Protein AF-A0A0G0QMX6-F1 (afdb_monomer_lite)

Organism: NCBI:txid1618551

Sequence (64 aa):
MALPKFLQPYLASYNLSNLDQNNDKKLIITEVLNKGDDVALHWLLKTYSSKDIKDVLRFPTRGM

pLDDT: mean 87.64, std 7.46, range [59.47, 94.25]

Foldseek 3Di:
DQDDPVCCVLVVVDDSRPDDCPVCVLVLLLSCVVPNDPVSVVVNCVSDPPVSSVVSVVPPDPDD

Structure (mmCIF, N/CA/C/O backbone):
data_AF-A0A0G0QMX6-F1
#
_entry.id   AF-A0A0G0QMX6-F1
#
loop_
_atom_site.group_PDB
_atom_site.id
_atom_site.type_symbol
_atom_site.label_atom_id
_atom_site.label_alt_id
_atom_site.label_comp_id
_atom_site.label_asym_id
_atom_site.label_entity_id
_atom_site.label_seq_id
_atom_site.pdbx_PDB_ins_code
_atom_site.Cartn_x
_atom_site.Cartn_y
_atom_site.Cartn_z
_atom_site.occupancy
_atom_site.B_iso_or_equiv
_atom_site.auth_seq_id
_atom_site.auth_comp_id
_atom_site.auth_asym_id
_atom_site.auth_atom_id
_atom_site.pdbx_PDB_model_num
ATOM 1 N N . MET A 1 1 ? -6.111 -7.154 10.561 1.00 60.69 1 MET A N 1
ATOM 2 C CA . MET A 1 1 ? -5.917 -8.397 9.765 1.00 60.69 1 MET A CA 1
ATOM 3 C C . MET A 1 1 ? -4.458 -8.441 9.357 1.00 60.69 1 MET A C 1
ATOM 5 O O . MET A 1 1 ? -3.927 -7.387 9.036 1.00 60.69 1 MET A O 1
ATOM 9 N N . ALA A 1 2 ? -3.812 -9.607 9.412 1.00 72.00 2 ALA A N 1
ATOM 10 C CA . ALA A 1 2 ? -2.411 -9.727 9.012 1.00 72.00 2 ALA A CA 1
ATOM 11 C C . ALA A 1 2 ? -2.266 -9.555 7.493 1.00 72.00 2 ALA A C 1
ATOM 13 O O . ALA A 1 2 ? -3.085 -10.077 6.730 1.00 72.00 2 ALA A O 1
ATOM 14 N N . LEU A 1 3 ? -1.228 -8.837 7.063 1.00 84.75 3 LEU A N 1
ATOM 15 C CA . LEU A 1 3 ? -0.934 -8.651 5.646 1.00 84.75 3 LEU A CA 1
ATOM 16 C C . LEU A 1 3 ? -0.476 -9.965 4.993 1.00 84.75 3 LEU A C 1
ATOM 18 O O . LEU A 1 3 ? 0.236 -10.761 5.615 1.00 84.75 3 LEU A O 1
ATOM 22 N N . PRO A 1 4 ? -0.838 -10.197 3.721 1.00 88.56 4 PRO A N 1
ATOM 23 C CA . PRO A 1 4 ? -0.325 -11.327 2.967 1.00 88.56 4 PRO A CA 1
ATOM 24 C C . PRO A 1 4 ? 1.204 -11.322 2.886 1.00 88.56 4 PRO A C 1
ATOM 26 O O . PRO A 1 4 ? 1.819 -10.320 2.528 1.00 88.56 4 PRO A O 1
ATOM 29 N N . LYS A 1 5 ? 1.822 -12.486 3.115 1.00 88.75 5 LYS A N 1
ATOM 30 C CA . LYS A 1 5 ? 3.287 -12.644 3.068 1.00 88.75 5 LYS A CA 1
ATOM 31 C C . LYS A 1 5 ? 3.903 -12.291 1.711 1.00 88.75 5 LYS A C 1
ATOM 33 O O . LYS A 1 5 ? 5.057 -11.885 1.666 1.00 88.75 5 LYS A O 1
ATOM 38 N N . PHE A 1 6 ? 3.151 -12.421 0.617 1.00 90.06 6 PHE A N 1
ATOM 39 C CA . PHE A 1 6 ? 3.646 -12.078 -0.720 1.00 90.06 6 PHE A CA 1
ATOM 40 C C . PHE A 1 6 ? 3.890 -10.571 -0.898 1.00 90.06 6 PHE A C 1
ATOM 42 O O . PHE A 1 6 ? 4.568 -10.190 -1.843 1.00 90.06 6 PHE A O 1
ATOM 49 N N . LEU A 1 7 ? 3.381 -9.718 0.003 1.00 90.38 7 LEU A N 1
ATOM 50 C CA . LEU A 1 7 ? 3.652 -8.280 -0.028 1.00 90.38 7 LEU A CA 1
ATOM 51 C C . LEU A 1 7 ? 5.002 -7.901 0.591 1.00 90.38 7 LEU A C 1
ATOM 53 O O . LEU A 1 7 ? 5.443 -6.763 0.446 1.00 90.38 7 LEU A O 1
ATOM 57 N N . GLN A 1 8 ? 5.669 -8.842 1.268 1.00 90.94 8 GLN A N 1
ATOM 58 C CA . GLN A 1 8 ? 6.962 -8.628 1.916 1.00 90.94 8 GLN A CA 1
ATOM 59 C C . GLN A 1 8 ? 8.034 -8.024 0.993 1.00 90.94 8 GLN A C 1
ATOM 61 O O . GLN A 1 8 ? 8.729 -7.132 1.467 1.00 90.94 8 GLN A O 1
ATOM 66 N N . PRO A 1 9 ? 8.207 -8.438 -0.282 1.00 90.69 9 PRO A N 1
ATOM 67 C CA . PRO A 1 9 ? 9.169 -7.796 -1.180 1.00 90.69 9 PRO A CA 1
ATOM 68 C C . PRO A 1 9 ? 8.879 -6.310 -1.432 1.00 90.69 9 PRO A C 1
ATOM 70 O O . PRO A 1 9 ? 9.815 -5.520 -1.502 1.00 90.69 9 PRO A O 1
ATOM 73 N N . TYR A 1 10 ? 7.609 -5.906 -1.523 1.00 89.62 10 TYR A N 1
ATOM 74 C CA . TYR A 1 10 ? 7.239 -4.502 -1.765 1.00 89.62 10 TYR A CA 1
ATOM 75 C C . TYR A 1 10 ? 7.289 -3.664 -0.481 1.00 89.62 10 TYR A C 1
ATOM 77 O O . TYR A 1 10 ? 7.507 -2.460 -0.536 1.00 89.62 10 TYR A O 1
ATOM 85 N N . LEU A 1 11 ? 7.133 -4.318 0.673 1.00 89.25 11 LEU A N 1
ATOM 86 C CA . LEU A 1 11 ? 7.213 -3.743 2.015 1.00 89.25 11 LEU A CA 1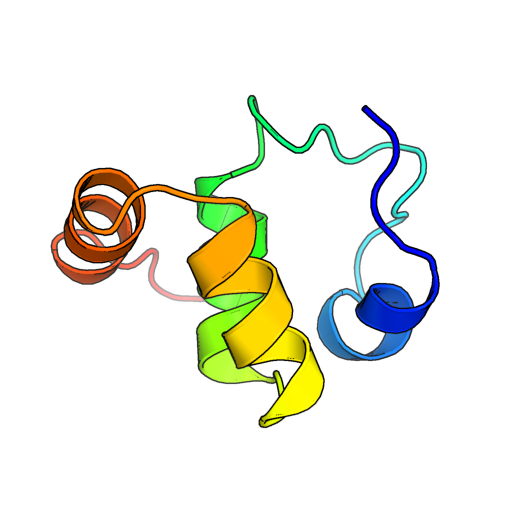
ATOM 87 C C . LEU A 1 11 ? 8.485 -4.214 2.742 1.00 89.25 11 LEU A C 1
ATOM 89 O O . LEU A 1 11 ? 8.456 -4.458 3.944 1.00 89.25 11 LEU A O 1
ATOM 93 N N . ALA A 1 12 ? 9.606 -4.375 2.028 1.00 83.31 12 ALA A N 1
ATOM 94 C CA . ALA A 1 12 ? 10.815 -5.017 2.563 1.00 83.31 12 ALA A CA 1
ATOM 95 C C . ALA A 1 12 ? 11.416 -4.288 3.777 1.00 83.31 12 ALA A C 1
ATOM 97 O O . ALA A 1 12 ? 11.989 -4.924 4.659 1.00 83.31 12 ALA A O 1
ATOM 98 N N . SER A 1 13 ? 11.236 -2.968 3.847 1.00 83.88 13 SER A N 1
ATOM 99 C CA . SER A 1 13 ? 11.660 -2.137 4.980 1.00 83.88 13 SER A CA 1
ATOM 100 C C . SER A 1 13 ? 10.765 -2.282 6.218 1.00 83.88 13 SER A C 1
ATOM 102 O O . SER A 1 13 ? 11.091 -1.740 7.272 1.00 83.88 13 SER A O 1
ATOM 104 N N . TYR A 1 14 ? 9.640 -2.997 6.110 1.00 86.44 14 TYR A N 1
ATOM 105 C CA . TYR A 1 14 ? 8.629 -3.120 7.154 1.00 86.44 14 TYR A CA 1
ATOM 106 C C . TYR A 1 14 ? 8.387 -4.580 7.547 1.00 86.44 14 TYR A C 1
ATOM 108 O O . TYR A 1 14 ? 8.427 -5.509 6.738 1.00 86.44 14 TYR A O 1
ATOM 116 N N . ASN A 1 15 ? 8.074 -4.787 8.826 1.00 85.69 15 ASN A N 1
ATOM 117 C CA . ASN A 1 15 ? 7.607 -6.080 9.304 1.00 85.69 15 ASN A CA 1
ATOM 118 C C . ASN A 1 15 ? 6.089 -6.171 9.108 1.00 85.69 15 ASN A C 1
ATOM 120 O O . ASN A 1 15 ? 5.336 -5.489 9.805 1.00 85.69 15 ASN A O 1
ATOM 124 N N . LEU A 1 16 ? 5.638 -7.045 8.203 1.00 86.94 16 LEU A N 1
ATOM 125 C CA . LEU A 1 16 ? 4.213 -7.264 7.918 1.00 86.94 16 LEU A CA 1
ATOM 126 C C . LEU A 1 16 ? 3.391 -7.664 9.150 1.00 86.94 16 LEU A C 1
ATOM 128 O O . LEU A 1 16 ? 2.184 -7.449 9.169 1.00 86.94 16 LEU A O 1
ATOM 132 N N . SER A 1 17 ? 4.030 -8.243 10.170 1.00 85.00 17 SER A N 1
ATOM 133 C CA . SER A 1 17 ? 3.358 -8.646 11.412 1.00 85.00 17 SER A CA 1
ATOM 134 C C . SER A 1 17 ? 2.979 -7.451 12.290 1.00 85.00 17 SER A C 1
ATOM 136 O O . SER A 1 17 ? 2.065 -7.562 13.101 1.00 85.00 17 SER A O 1
ATOM 138 N N . ASN A 1 18 ? 3.682 -6.327 12.128 1.00 86.25 18 ASN A N 1
ATOM 139 C CA . ASN A 1 18 ? 3.457 -5.096 12.886 1.00 86.25 18 ASN A CA 1
ATOM 140 C C . ASN A 1 18 ? 2.610 -4.074 12.119 1.00 86.25 18 ASN A C 1
ATOM 142 O O . ASN A 1 18 ? 2.176 -3.094 12.713 1.00 86.25 18 ASN A O 1
ATOM 146 N N . LEU A 1 19 ? 2.403 -4.286 10.818 1.00 87.62 19 LEU A N 1
ATOM 147 C CA . LEU A 1 19 ? 1.567 -3.431 9.988 1.00 87.62 19 LEU A CA 1
ATOM 148 C C . LEU A 1 19 ? 0.106 -3.860 10.105 1.00 87.62 19 LEU A C 1
ATOM 150 O O . LEU A 1 19 ? -0.238 -5.022 9.866 1.00 87.62 1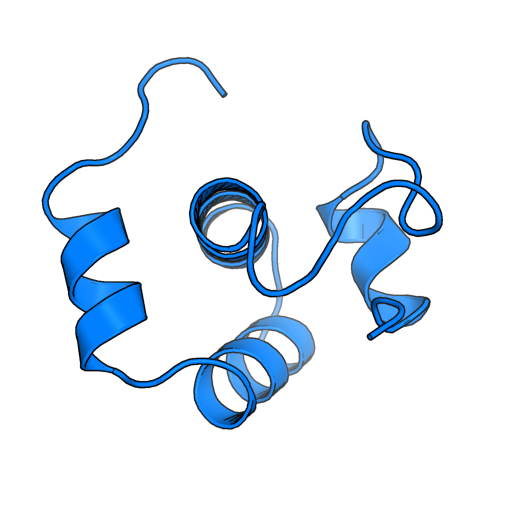9 LEU A O 1
ATOM 154 N N . ASP A 1 20 ? -0.764 -2.904 10.405 1.00 88.12 20 ASP A N 1
ATOM 155 C CA . ASP A 1 20 ? -2.199 -3.121 10.350 1.00 88.12 20 ASP A CA 1
ATOM 156 C C . ASP A 1 20 ? -2.774 -2.578 9.041 1.00 88.12 20 ASP A C 1
ATOM 158 O O . ASP A 1 20 ? -2.628 -1.412 8.683 1.00 88.12 20 ASP A O 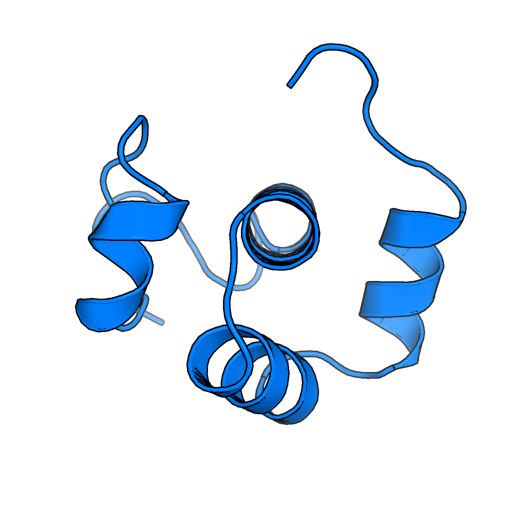1
ATOM 162 N N . GLN A 1 21 ? -3.502 -3.441 8.338 1.00 85.50 21 GLN A N 1
ATOM 163 C CA . GLN A 1 21 ? -4.094 -3.130 7.041 1.00 85.50 21 GLN A CA 1
ATOM 164 C C . GLN A 1 21 ? -4.987 -1.874 7.048 1.00 85.50 21 GLN A C 1
ATOM 166 O O . GLN A 1 21 ? -5.095 -1.218 6.013 1.00 85.50 21 GLN A O 1
ATOM 171 N N . ASN A 1 22 ? -5.631 -1.527 8.168 1.00 85.94 22 ASN A N 1
ATOM 172 C CA . ASN A 1 22 ? -6.509 -0.359 8.254 1.00 85.94 22 ASN A CA 1
ATOM 173 C C . ASN A 1 22 ? -5.778 0.884 8.766 1.00 85.94 22 ASN A C 1
ATOM 175 O O . ASN A 1 22 ? -5.942 1.956 8.176 1.00 85.94 22 ASN A O 1
ATOM 179 N N . ASN A 1 23 ? -4.983 0.753 9.832 1.00 87.44 23 ASN A N 1
ATOM 180 C CA . ASN A 1 23 ? -4.238 1.882 10.398 1.00 87.44 23 ASN A CA 1
ATOM 181 C C . ASN A 1 23 ? -3.137 2.357 9.445 1.00 87.44 23 ASN A C 1
ATOM 183 O O . ASN A 1 23 ? -3.024 3.553 9.176 1.00 87.44 23 ASN A O 1
ATOM 187 N N . ASP A 1 24 ? -2.406 1.421 8.842 1.00 90.06 24 ASP A N 1
ATOM 188 C CA . ASP A 1 24 ? -1.275 1.702 7.957 1.00 90.06 24 ASP A CA 1
ATOM 189 C C . ASP A 1 24 ? -1.671 1.700 6.477 1.00 90.06 24 ASP A C 1
ATOM 191 O O . ASP A 1 24 ? -0.816 1.662 5.589 1.00 90.06 24 ASP A O 1
ATOM 195 N N . LYS A 1 25 ? -2.977 1.788 6.176 1.00 90.62 25 LYS A N 1
ATOM 196 C CA . LYS A 1 25 ? -3.500 1.714 4.802 1.00 90.62 25 LYS A CA 1
ATOM 197 C C . LYS A 1 25 ? -2.805 2.673 3.841 1.00 90.62 25 LYS A C 1
ATOM 199 O O . LYS A 1 25 ? -2.543 2.313 2.702 1.00 90.62 25 LYS A O 1
ATOM 204 N N . LYS A 1 26 ? -2.479 3.890 4.291 1.00 90.81 26 LYS A N 1
ATOM 205 C CA . LYS A 1 26 ? -1.830 4.904 3.446 1.00 90.81 26 LYS A CA 1
ATOM 206 C C . LYS A 1 26 ? -0.429 4.468 3.028 1.00 90.81 26 LYS A C 1
ATOM 208 O O . LYS A 1 26 ? -0.070 4.628 1.865 1.00 90.81 26 LYS A O 1
ATOM 213 N N . LEU A 1 27 ? 0.326 3.899 3.965 1.00 90.31 27 LEU A N 1
ATOM 214 C CA . LEU A 1 27 ? 1.674 3.392 3.732 1.00 90.31 27 LEU A CA 1
ATOM 215 C C . LEU A 1 27 ? 1.625 2.191 2.791 1.00 90.31 27 LEU A C 1
ATOM 217 O O . LEU A 1 27 ? 2.283 2.200 1.757 1.00 90.31 27 LEU A O 1
ATOM 221 N N . ILE A 1 28 ? 0.767 1.216 3.098 1.00 91.31 28 ILE A N 1
ATOM 222 C CA . ILE A 1 28 ? 0.601 -0.002 2.296 1.00 91.31 28 ILE A CA 1
ATOM 223 C C . ILE A 1 28 ? 0.198 0.350 0.862 1.00 91.3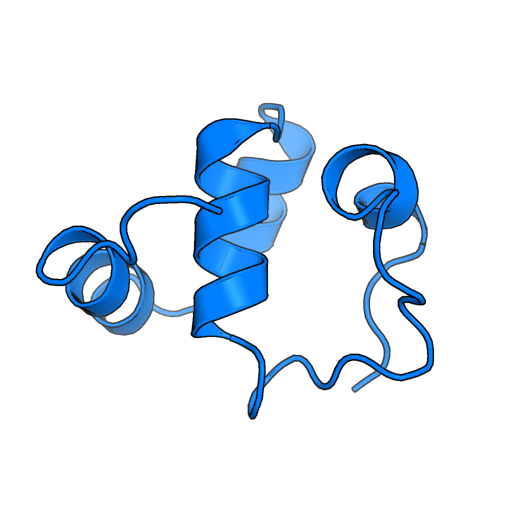1 28 ILE A C 1
ATOM 225 O O . ILE A 1 28 ? 0.801 -0.147 -0.084 1.00 91.31 28 ILE A O 1
ATOM 229 N N . ILE A 1 29 ? -0.789 1.237 0.692 1.00 92.12 29 ILE A N 1
ATOM 230 C CA . ILE A 1 29 ? -1.238 1.673 -0.632 1.00 92.12 29 ILE A CA 1
ATOM 231 C C . ILE A 1 29 ? -0.101 2.367 -1.384 1.00 92.12 29 ILE A C 1
ATOM 233 O O . ILE A 1 29 ? 0.114 2.071 -2.553 1.00 92.12 29 ILE A O 1
ATOM 237 N N . THR A 1 30 ? 0.642 3.259 -0.726 1.00 91.44 30 THR A N 1
ATOM 238 C CA . THR A 1 30 ? 1.745 3.996 -1.364 1.00 91.44 30 THR A CA 1
ATOM 239 C C . THR A 1 30 ? 2.854 3.054 -1.828 1.00 91.44 30 THR A C 1
ATOM 241 O O . THR A 1 30 ? 3.264 3.110 -2.984 1.00 91.44 30 THR A O 1
ATOM 244 N N . GLU A 1 31 ? 3.299 2.147 -0.961 1.00 91.25 31 GLU A N 1
ATOM 245 C CA . GLU A 1 31 ? 4.379 1.206 -1.267 1.00 91.25 31 GLU A CA 1
ATOM 246 C C . GLU A 1 31 ? 3.988 0.222 -2.370 1.00 91.25 31 GLU A C 1
ATOM 248 O O . GLU A 1 31 ? 4.762 -0.005 -3.299 1.00 91.25 31 GLU A O 1
ATOM 253 N N . VAL A 1 32 ? 2.765 -0.311 -2.326 1.00 92.06 32 VAL A N 1
ATOM 254 C CA . VAL A 1 32 ? 2.273 -1.220 -3.368 1.00 92.06 32 VAL A CA 1
ATOM 255 C C . VAL A 1 32 ? 2.068 -0.491 -4.698 1.00 92.06 32 VAL A C 1
ATOM 257 O O . VAL A 1 32 ? 2.370 -1.061 -5.738 1.00 92.06 32 VAL A O 1
ATOM 260 N N . LEU A 1 33 ? 1.615 0.766 -4.703 1.00 90.94 33 LEU A N 1
ATOM 261 C CA . LEU A 1 33 ? 1.509 1.543 -5.944 1.00 90.94 33 LEU A CA 1
ATOM 262 C C . LEU A 1 33 ? 2.879 1.910 -6.534 1.00 90.94 33 LEU A C 1
ATOM 264 O O . LEU A 1 33 ? 3.003 1.990 -7.753 1.00 90.94 33 LEU A O 1
ATOM 268 N N . ASN A 1 34 ? 3.893 2.137 -5.694 1.00 89.75 34 ASN A N 1
ATOM 269 C CA . ASN A 1 34 ? 5.232 2.525 -6.143 1.00 89.75 34 ASN A CA 1
ATOM 270 C C . ASN A 1 34 ? 6.096 1.332 -6.579 1.00 89.75 34 ASN A C 1
ATOM 272 O O . ASN A 1 34 ? 6.886 1.460 -7.513 1.00 89.75 34 ASN A O 1
ATOM 276 N N . LYS A 1 35 ? 6.003 0.202 -5.867 1.00 90.56 35 LYS A N 1
ATOM 277 C CA . LYS A 1 35 ? 6.923 -0.947 -5.993 1.00 90.56 35 LYS A CA 1
ATOM 278 C C . LYS A 1 35 ? 6.227 -2.242 -6.418 1.00 90.56 35 LYS A C 1
ATOM 280 O O . LYS A 1 35 ? 6.914 -3.202 -6.758 1.00 90.56 35 LYS A O 1
ATOM 285 N N . GLY A 1 36 ? 4.899 -2.301 -6.330 1.00 89.94 36 GLY A N 1
ATOM 286 C CA . GLY A 1 36 ? 4.110 -3.499 -6.604 1.00 89.94 36 GLY A CA 1
ATOM 287 C C . GLY A 1 36 ? 4.019 -3.849 -8.086 1.00 89.94 36 GLY A C 1
ATOM 288 O O . GLY A 1 36 ? 4.192 -3.006 -8.962 1.00 89.94 36 GLY A O 1
ATOM 289 N N . ASP A 1 37 ? 3.715 -5.116 -8.348 1.00 93.69 37 ASP A N 1
ATOM 290 C CA . ASP A 1 37 ? 3.402 -5.657 -9.671 1.00 93.69 37 ASP A CA 1
ATOM 291 C C . ASP A 1 37 ? 1.882 -5.814 -9.868 1.00 93.69 37 ASP A C 1
ATOM 293 O O . ASP A 1 37 ? 1.083 -5.471 -8.991 1.00 93.69 37 ASP A O 1
ATOM 297 N N . ASP A 1 38 ? 1.460 -6.367 -11.009 1.00 93.19 38 ASP A N 1
ATOM 298 C CA . ASP A 1 38 ? 0.048 -6.635 -11.309 1.00 93.19 38 ASP A CA 1
ATOM 299 C C . ASP A 1 38 ? -0.662 -7.450 -10.216 1.00 93.19 38 ASP A C 1
ATOM 301 O O . ASP A 1 38 ? -1.833 -7.206 -9.917 1.00 93.19 38 ASP A O 1
ATOM 305 N N . VAL A 1 39 ? 0.034 -8.398 -9.578 1.00 93.12 39 VAL A N 1
ATOM 306 C CA . VAL A 1 39 ? -0.540 -9.230 -8.511 1.00 93.12 39 VAL A CA 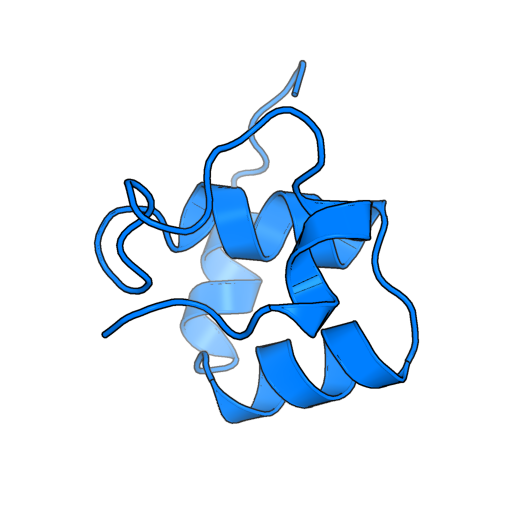1
ATOM 307 C C . VAL A 1 39 ? -0.803 -8.385 -7.267 1.00 93.12 39 VAL A C 1
ATOM 309 O O . VAL A 1 39 ? -1.896 -8.450 -6.687 1.00 93.12 39 VAL A O 1
ATOM 312 N N . ALA A 1 40 ? 0.168 -7.565 -6.870 1.00 93.38 40 ALA A N 1
ATOM 313 C CA . ALA A 1 40 ? 0.047 -6.669 -5.730 1.00 93.38 40 ALA A CA 1
ATOM 314 C C . ALA A 1 40 ? -1.007 -5.576 -5.970 1.00 93.38 40 ALA A C 1
ATOM 316 O O . ALA A 1 40 ? -1.820 -5.302 -5.082 1.00 93.38 40 ALA A O 1
ATOM 317 N N . LEU A 1 41 ? -1.065 -5.016 -7.182 1.00 92.56 41 LEU A N 1
ATOM 318 C CA . LEU A 1 41 ? -2.087 -4.049 -7.589 1.00 92.56 41 LEU A CA 1
ATOM 319 C C . LEU A 1 41 ? -3.489 -4.663 -7.561 1.00 92.56 41 LEU A C 1
ATOM 321 O O . LEU A 1 41 ? -4.421 -4.058 -7.025 1.00 92.56 41 LEU A O 1
ATOM 325 N N . HIS A 1 42 ? -3.651 -5.885 -8.072 1.00 94.25 42 HIS A N 1
ATOM 326 C 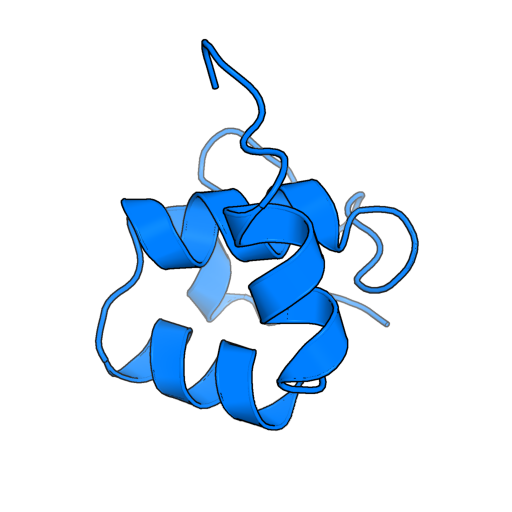CA . HIS A 1 42 ? -4.937 -6.584 -8.042 1.00 94.25 42 HIS A CA 1
ATOM 327 C C . HIS A 1 42 ? -5.398 -6.874 -6.614 1.00 94.25 42 HIS A C 1
ATOM 329 O O . HIS A 1 42 ? -6.582 -6.735 -6.294 1.00 94.25 42 HIS A O 1
ATOM 335 N N . TRP A 1 43 ? -4.469 -7.239 -5.727 1.00 94.06 43 TRP A N 1
ATOM 336 C CA . TRP A 1 43 ? -4.766 -7.380 -4.304 1.00 94.06 43 TRP A CA 1
ATOM 337 C C . TRP A 1 43 ? -5.180 -6.048 -3.674 1.00 94.06 43 TRP A C 1
ATOM 339 O O . TRP A 1 43 ? -6.187 -5.998 -2.965 1.00 94.06 43 TRP A O 1
ATOM 349 N N . LEU A 1 44 ? -4.456 -4.967 -3.962 1.00 93.44 44 LEU A N 1
ATOM 350 C CA . LEU A 1 44 ? -4.732 -3.630 -3.438 1.00 93.44 44 LEU A CA 1
ATOM 351 C C . LEU A 1 44 ? -6.128 -3.143 -3.841 1.00 93.44 44 LEU A C 1
ATOM 353 O O . LEU A 1 44 ? -6.873 -2.666 -2.986 1.00 93.44 44 LEU A O 1
ATOM 357 N N . LEU A 1 45 ? -6.516 -3.342 -5.103 1.00 92.56 45 LEU A N 1
ATOM 358 C CA . LEU A 1 45 ? -7.841 -2.982 -5.624 1.00 92.56 45 LEU A CA 1
ATOM 359 C C . LEU A 1 45 ? -8.978 -3.829 -5.033 1.00 92.56 45 LEU A C 1
ATOM 361 O O . LEU A 1 45 ? -10.104 -3.350 -4.928 1.00 92.56 45 LEU A O 1
ATOM 365 N N . LYS A 1 46 ? -8.702 -5.080 -4.643 1.00 93.25 46 LYS A N 1
ATOM 366 C CA . LYS A 1 46 ? -9.666 -5.931 -3.921 1.00 93.25 46 LYS A CA 1
ATOM 367 C C . LYS A 1 46 ? -9.780 -5.583 -2.442 1.00 93.25 46 LYS A C 1
ATOM 369 O O . LYS A 1 46 ? -10.817 -5.831 -1.836 1.00 93.25 46 LYS A O 1
ATOM 374 N N . THR A 1 47 ? -8.701 -5.070 -1.863 1.00 92.50 47 THR A N 1
ATOM 375 C CA . THR A 1 47 ? -8.575 -4.865 -0.419 1.00 92.50 47 THR A CA 1
ATOM 376 C C . THR A 1 47 ? -9.069 -3.489 0.003 1.00 92.50 47 THR A C 1
ATOM 378 O O . THR A 1 47 ? -9.746 -3.359 1.022 1.00 92.50 47 THR A O 1
ATOM 381 N N . TYR A 1 48 ? -8.753 -2.465 -0.786 1.00 92.81 48 TYR A N 1
ATOM 382 C CA . TYR A 1 48 ? -9.105 -1.082 -0.508 1.00 92.81 48 TYR A CA 1
ATOM 383 C C . TYR A 1 48 ? -10.105 -0.566 -1.531 1.00 92.81 48 TYR A C 1
ATOM 385 O O . TYR A 1 48 ? -10.024 -0.854 -2.724 1.00 92.81 48 TYR A O 1
ATOM 393 N N . SER A 1 49 ? -11.043 0.257 -1.069 1.00 93.06 49 SER A N 1
ATOM 394 C CA . SER A 1 49 ? -11.986 0.903 -1.974 1.00 93.06 49 SER A CA 1
ATOM 395 C C . SER A 1 49 ? -11.261 1.907 -2.866 1.00 93.06 49 SER A C 1
ATOM 397 O O . SER A 1 49 ? -10.328 2.590 -2.439 1.00 93.06 49 SER A O 1
ATOM 399 N N . SER A 1 50 ? -11.762 2.111 -4.086 1.00 91.25 50 SER A N 1
ATOM 400 C CA . SER A 1 50 ? -11.196 3.107 -5.007 1.00 91.25 50 SER A CA 1
ATOM 401 C C . SER A 1 50 ? -11.156 4.520 -4.410 1.00 91.25 50 SER A C 1
ATOM 403 O O . SER A 1 50 ? -10.333 5.334 -4.819 1.00 91.25 50 SER A O 1
ATOM 405 N N . LYS A 1 51 ? -12.035 4.826 -3.444 1.00 91.62 51 LYS A N 1
ATOM 406 C CA . LYS A 1 51 ? -12.025 6.092 -2.700 1.00 91.62 51 LYS A CA 1
ATOM 407 C C . LYS A 1 51 ? -10.787 6.230 -1.809 1.00 91.62 51 LYS A C 1
ATOM 409 O O . LYS A 1 51 ? -10.171 7.287 -1.843 1.00 91.62 51 LYS A O 1
ATOM 414 N N . ASP A 1 52 ? -10.410 5.186 -1.069 1.00 91.12 52 ASP A N 1
ATOM 415 C CA . ASP A 1 52 ? -9.212 5.191 -0.216 1.00 91.12 52 ASP A CA 1
ATOM 416 C C . ASP A 1 52 ? -7.942 5.348 -1.052 1.00 91.12 52 ASP A C 1
ATOM 418 O O . ASP A 1 52 ? -7.080 6.161 -0.736 1.00 91.12 52 ASP A O 1
ATOM 422 N N . ILE A 1 53 ? -7.864 4.627 -2.171 1.00 91.25 53 ILE A N 1
ATOM 423 C CA . ILE A 1 53 ? -6.718 4.698 -3.084 1.00 91.25 53 ILE A CA 1
ATOM 424 C C . ILE A 1 53 ? -6.598 6.108 -3.678 1.00 91.25 53 ILE A C 1
ATOM 426 O O . ILE A 1 53 ? -5.519 6.698 -3.687 1.00 91.25 53 ILE A O 1
ATOM 430 N N . LYS A 1 54 ? -7.719 6.691 -4.126 1.00 92.00 54 LYS A N 1
ATOM 431 C CA . LYS A 1 54 ? -7.752 8.073 -4.628 1.00 92.00 54 LYS A CA 1
ATOM 432 C C . LYS A 1 54 ? -7.375 9.096 -3.558 1.00 92.00 54 LYS A C 1
ATOM 434 O O . LYS A 1 54 ? -6.771 10.104 -3.906 1.00 92.00 54 LYS A O 1
ATOM 439 N N . ASP A 1 55 ? -7.732 8.872 -2.297 1.00 91.94 55 ASP A N 1
ATOM 440 C CA . ASP A 1 55 ? -7.363 9.761 -1.189 1.00 91.94 55 ASP A CA 1
ATOM 441 C C . ASP A 1 55 ? -5.842 9.799 -0.989 1.00 91.94 55 ASP A C 1
ATOM 443 O O . ASP A 1 55 ? -5.249 10.877 -0.947 1.00 91.94 55 ASP A O 1
ATOM 447 N N . VAL A 1 56 ? -5.198 8.627 -0.990 1.00 90.50 56 VAL A N 1
ATOM 448 C CA . VAL A 1 56 ? -3.734 8.504 -0.893 1.00 90.50 56 VAL A CA 1
ATOM 449 C C . VAL A 1 56 ? -3.038 9.158 -2.088 1.00 90.50 56 VAL A C 1
ATOM 451 O O . VAL A 1 56 ? -2.074 9.897 -1.910 1.00 90.50 56 VAL A O 1
ATOM 454 N N . LEU A 1 57 ? -3.561 8.960 -3.302 1.00 87.81 57 LEU A N 1
ATOM 455 C CA . LEU A 1 57 ? -3.022 9.584 -4.516 1.00 87.81 57 LEU A CA 1
ATOM 456 C C . LEU A 1 57 ? -3.188 11.110 -4.544 1.00 87.81 57 LEU A C 1
ATOM 458 O O . LEU A 1 57 ? -2.369 11.803 -5.143 1.00 87.81 57 LEU A O 1
ATOM 462 N N . ARG A 1 58 ? -4.243 11.650 -3.920 1.00 88.50 58 ARG A N 1
ATOM 463 C CA . ARG A 1 58 ? -4.454 13.104 -3.809 1.00 88.50 58 ARG A CA 1
ATOM 464 C C . ARG A 1 58 ? -3.468 13.756 -2.849 1.00 88.50 58 ARG A C 1
ATOM 466 O O . ARG A 1 58 ? -3.083 14.901 -3.074 1.00 88.50 58 ARG A O 1
ATOM 473 N N . PHE A 1 59 ? -3.064 13.036 -1.806 1.00 83.62 59 PHE A N 1
ATOM 474 C CA . PHE A 1 59 ? -2.142 13.518 -0.782 1.00 83.62 59 PHE A CA 1
ATOM 475 C C . PHE A 1 59 ? -0.962 12.551 -0.618 1.00 83.62 59 PHE A C 1
ATOM 477 O O . PHE A 1 59 ? -0.847 11.888 0.418 1.00 83.62 59 PHE A O 1
ATOM 484 N N . PRO A 1 60 ? -0.081 12.454 -1.632 1.00 78.19 60 PRO A N 1
ATOM 485 C CA . PRO A 1 60 ? 1.056 11.554 -1.572 1.00 78.19 60 PRO A CA 1
ATOM 486 C C . PRO A 1 60 ? 2.027 12.021 -0.487 1.00 78.19 60 PRO A C 1
ATOM 488 O O . PRO A 1 60 ? 2.333 13.211 -0.364 1.00 78.19 60 PRO A O 1
ATOM 491 N N . THR A 1 61 ? 2.541 11.075 0.295 1.00 75.00 61 THR A N 1
ATOM 492 C CA . THR A 1 61 ? 3.567 11.381 1.295 1.00 75.00 61 THR A CA 1
ATOM 493 C C . THR A 1 61 ? 4.915 11.454 0.585 1.00 75.00 61 THR A C 1
ATOM 495 O O . THR A 1 61 ? 5.333 10.495 -0.056 1.00 75.00 61 THR A O 1
ATOM 498 N N . ARG A 1 62 ? 5.572 12.615 0.639 1.00 69.56 62 ARG A N 1
ATOM 499 C CA . ARG A 1 62 ? 6.862 12.839 -0.028 1.00 69.56 62 ARG A CA 1
ATOM 500 C C . ARG A 1 62 ? 8.000 12.257 0.812 1.00 69.56 62 ARG A C 1
ATOM 502 O O . ARG A 1 62 ? 8.037 12.504 2.013 1.00 69.56 62 ARG A O 1
ATOM 509 N N . GLY A 1 63 ? 8.943 11.573 0.164 1.00 66.38 63 GLY A N 1
ATOM 510 C CA . GLY A 1 63 ? 10.164 11.073 0.806 1.00 66.38 63 GLY A CA 1
ATOM 511 C C . GLY A 1 63 ? 10.029 9.723 1.517 1.00 66.38 63 GLY A C 1
ATOM 512 O O . GLY A 1 63 ? 10.820 9.460 2.418 1.00 66.38 63 GLY A O 1
ATOM 513 N N . MET A 1 64 ? 9.038 8.907 1.137 1.00 59.47 64 MET A N 1
ATOM 514 C CA . MET A 1 64 ? 9.039 7.462 1.415 1.00 59.47 64 MET A CA 1
ATOM 515 C C . MET A 1 64 ? 9.857 6.706 0.371 1.00 59.47 64 MET A C 1
ATOM 517 O O . MET A 1 64 ? 9.806 7.125 -0.809 1.00 59.47 64 MET A O 1
#

Radius of gyration: 10.78 Å; chains: 1; bounding box: 24×26×24 Å

InterPro domains:
  IPR053830 Domain of unknown function DUF6922 [PF21956] (14-57)

Secondary structure (DSSP, 8-state):
-PPPGGGTTTTTTS-TTT--TTTTHHHHHHHHHHH--HHHHHHHHHHS-HHHHHHHHHSPPTT-